Protein AF-A0A1A9HEI0-F1 (afdb_monomer_lite)

Secondary structure (DSSP, 8-state):
--HHHHHHHHHHT-----S---EEEEEE-S----STTHHHHHHHSHHHHHHHHH-EEEEE--TTS--SEEEE--TTTTHHHHT-TTSEEEEE-SSS----TTT-SEEEESS----GGGEEE--HHHHHHHHHHHHT-STT-SS---TTTTTT-

pLDDT: mean 83.06, std 14.36, range [36.59, 97.56]

Foldseek 3Di:
DCQVVLVVLLVVLDDDQDPDAAAAEEEEPPPDDDDPCSCVVVCLFVVVVSNVRRHDYDYDDDLPDDHAEYEYACPPRLVSLVSNPHYAYEYDDLDPDDDDCVSHQAYEDCDPDDPDPRYDDDHCVSRVSVVVNVVQPDPPRPYDDDPCSPVSD

Structure (mmCIF, N/CA/C/O backbone):
data_AF-A0A1A9HEI0-F1
#
_entry.id   AF-A0A1A9HEI0-F1
#
loop_
_atom_site.group_PDB
_atom_site.id
_atom_site.type_symbol
_atom_site.label_atom_id
_atom_site.label_alt_id
_atom_site.label_comp_id
_atom_site.label_asym_id
_atom_site.label_entity_id
_atom_site.label_seq_id
_atom_site.pdbx_PDB_ins_code
_atom_site.Cartn_x
_atom_site.Cartn_y
_atom_site.Cartn_z
_atom_site.occupancy
_atom_site.B_iso_or_equiv
_atom_site.auth_seq_id
_atom_site.auth_comp_id
_atom_site.auth_asym_id
_atom_site.auth_atom_id
_atom_site.pdbx_PDB_model_num
ATOM 1 N N . MET A 1 1 ? 16.105 -9.188 -21.157 1.00 83.19 1 MET A N 1
ATOM 2 C CA . MET A 1 1 ? 15.895 -7.806 -21.642 1.00 83.19 1 MET A CA 1
ATOM 3 C C . MET A 1 1 ? 15.023 -7.090 -20.614 1.00 83.19 1 MET A C 1
ATOM 5 O O . MET A 1 1 ? 13.938 -7.589 -20.361 1.00 83.19 1 MET A O 1
ATOM 9 N N . PHE A 1 2 ? 15.506 -6.031 -19.949 1.00 93.69 2 PHE A N 1
ATOM 10 C CA . PHE A 1 2 ? 14.781 -5.372 -18.838 1.00 93.69 2 PHE A CA 1
ATOM 11 C C . PHE A 1 2 ? 14.045 -4.088 -19.257 1.00 93.69 2 PHE A C 1
ATOM 13 O O . PHE A 1 2 ? 13.006 -3.790 -18.681 1.00 93.69 2 PHE A O 1
ATOM 20 N N . GLN A 1 3 ? 14.523 -3.381 -20.290 1.00 93.56 3 GLN A N 1
ATOM 21 C CA . GLN A 1 3 ? 13.925 -2.118 -20.749 1.00 93.56 3 GLN A CA 1
ATOM 22 C C . GLN A 1 3 ? 12.404 -2.204 -21.006 1.00 93.56 3 GLN A C 1
ATOM 24 O O . GLN A 1 3 ? 11.693 -1.385 -20.438 1.00 93.56 3 GLN A O 1
ATOM 29 N N . PRO A 1 4 ? 11.855 -3.224 -21.705 1.00 95.44 4 PRO A N 1
ATOM 30 C CA . PRO A 1 4 ? 10.406 -3.289 -21.933 1.00 95.44 4 PRO A CA 1
ATOM 31 C C . PRO A 1 4 ? 9.580 -3.428 -20.646 1.00 95.44 4 PRO A C 1
ATOM 33 O O . PRO A 1 4 ? 8.461 -2.933 -20.565 1.00 95.44 4 PRO A O 1
ATOM 36 N N . LEU A 1 5 ? 10.128 -4.099 -19.625 1.00 95.19 5 LEU A N 1
ATOM 37 C CA . LEU A 1 5 ? 9.476 -4.227 -18.320 1.00 95.19 5 LEU A CA 1
ATOM 38 C C . LEU A 1 5 ? 9.489 -2.894 -17.564 1.00 95.19 5 LEU A C 1
ATOM 40 O O . LEU A 1 5 ? 8.516 -2.557 -16.894 1.00 95.19 5 LEU A O 1
ATOM 44 N N . LEU A 1 6 ? 10.585 -2.142 -17.675 1.00 92.38 6 LEU A N 1
ATOM 45 C CA . LEU A 1 6 ? 10.690 -0.806 -17.103 1.00 92.38 6 LEU A CA 1
ATOM 46 C C . LEU A 1 6 ? 9.713 0.163 -17.781 1.00 92.38 6 LEU A C 1
ATOM 48 O O . LEU A 1 6 ? 9.021 0.894 -17.081 1.00 92.38 6 LEU A O 1
ATOM 52 N N . ASP A 1 7 ? 9.599 0.114 -19.109 1.00 92.00 7 ASP A N 1
ATOM 53 C CA . ASP A 1 7 ? 8.655 0.937 -19.870 1.00 92.00 7 ASP A CA 1
ATOM 54 C C . ASP A 1 7 ? 7.201 0.639 -19.466 1.00 92.00 7 ASP A C 1
ATOM 56 O O . ASP A 1 7 ? 6.438 1.558 -19.178 1.00 92.00 7 ASP A O 1
ATOM 60 N N . ALA A 1 8 ? 6.837 -0.644 -19.344 1.00 93.81 8 ALA A N 1
ATOM 61 C CA . ALA A 1 8 ? 5.511 -1.053 -18.879 1.00 93.81 8 ALA A CA 1
ATOM 62 C C . ALA A 1 8 ? 5.225 -0.601 -17.436 1.00 93.81 8 ALA A C 1
ATOM 64 O O . ALA A 1 8 ? 4.108 -0.193 -17.119 1.00 93.81 8 ALA A O 1
ATOM 65 N N . TYR A 1 9 ? 6.232 -0.650 -16.555 1.00 92.25 9 TYR A N 1
ATOM 66 C CA . TYR A 1 9 ? 6.108 -0.125 -15.196 1.00 92.25 9 TYR A CA 1
ATOM 67 C C . TYR A 1 9 ? 5.866 1.391 -15.199 1.00 92.25 9 TYR A C 1
ATOM 69 O O . TYR A 1 9 ? 4.951 1.854 -14.520 1.00 92.25 9 TYR A O 1
ATOM 77 N N . ILE A 1 10 ? 6.637 2.151 -15.981 1.00 89.75 10 ILE A N 1
ATOM 78 C CA . ILE A 1 10 ? 6.477 3.606 -16.128 1.00 89.75 10 ILE A CA 1
ATOM 79 C C . ILE A 1 10 ? 5.057 3.950 -16.579 1.00 89.75 10 ILE A C 1
ATOM 81 O O . ILE A 1 10 ? 4.416 4.801 -15.968 1.00 89.75 10 ILE A O 1
ATOM 85 N N . ASP A 1 11 ? 4.551 3.249 -17.595 1.00 90.31 11 ASP A N 1
ATOM 86 C CA . ASP A 1 11 ? 3.208 3.478 -18.130 1.00 90.31 11 ASP A CA 1
ATOM 87 C C . ASP A 1 11 ? 2.117 3.139 -17.096 1.00 90.31 11 ASP A C 1
ATOM 89 O O . ASP A 1 11 ? 1.132 3.863 -16.979 1.00 90.31 11 ASP A O 1
ATOM 93 N N . SER A 1 12 ? 2.316 2.100 -16.273 1.00 90.19 12 SER A N 1
ATOM 94 C CA . SER A 1 12 ? 1.393 1.741 -15.179 1.00 90.19 12 SER A CA 1
ATOM 95 C C . SER A 1 12 ? 1.383 2.723 -14.001 1.00 90.19 12 SER A C 1
ATOM 97 O O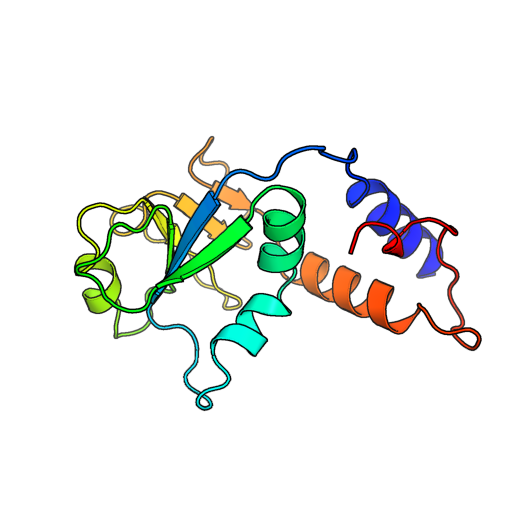 . SER A 1 12 ? 0.430 2.750 -13.225 1.00 90.19 12 SER A O 1
ATOM 99 N N . ALA A 1 13 ? 2.449 3.507 -13.850 1.00 85.56 13 ALA A N 1
ATOM 100 C CA . ALA A 1 13 ? 2.616 4.477 -12.775 1.00 85.56 13 ALA A CA 1
ATOM 101 C C . ALA A 1 13 ? 2.275 5.914 -13.210 1.00 85.56 13 ALA A C 1
ATOM 103 O O . ALA A 1 13 ? 2.418 6.836 -12.407 1.00 85.56 13 ALA A O 1
ATOM 104 N N . TYR A 1 14 ? 1.816 6.106 -14.451 1.00 81.75 14 TYR A N 1
ATOM 105 C CA . TYR A 1 14 ? 1.287 7.381 -14.922 1.00 81.75 14 TYR A CA 1
ATOM 106 C C . TYR A 1 14 ? -0.000 7.741 -14.172 1.00 81.75 14 TYR A C 1
ATOM 108 O O . TYR A 1 14 ? -0.918 6.928 -14.067 1.00 81.75 14 TYR A O 1
ATOM 116 N N . LEU A 1 15 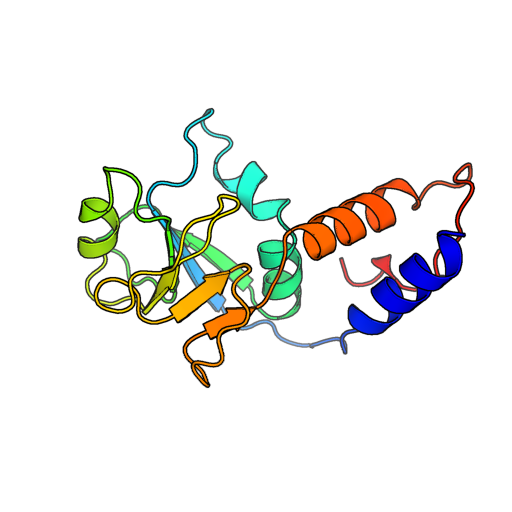? -0.063 8.968 -13.657 1.00 77.44 15 LEU A N 1
ATOM 117 C CA . LEU A 1 15 ? -1.209 9.502 -12.927 1.00 77.44 15 LEU A CA 1
ATOM 118 C C . LEU A 1 15 ? -1.441 10.949 -13.364 1.00 77.44 15 LEU A C 1
ATOM 120 O O . LEU A 1 15 ? -0.482 11.700 -13.556 1.00 77.44 15 LEU A O 1
ATOM 124 N N . ASP A 1 16 ? -2.708 11.338 -13.486 1.00 78.94 16 ASP A N 1
ATOM 125 C CA . ASP A 1 16 ? -3.078 12.721 -13.776 1.00 78.94 16 ASP A CA 1
ATOM 126 C C . ASP A 1 16 ? -2.709 13.641 -12.605 1.00 78.94 16 ASP A C 1
ATOM 128 O O . ASP A 1 16 ? -2.821 13.273 -11.431 1.00 78.94 16 ASP A O 1
ATOM 132 N N . ALA A 1 17 ? -2.288 14.864 -12.926 1.00 74.69 17 ALA A N 1
ATOM 133 C CA . ALA A 1 17 ? -2.036 15.882 -11.917 1.00 74.69 17 ALA A CA 1
ATOM 134 C C . ALA A 1 17 ? -3.345 16.271 -11.210 1.00 74.69 17 ALA A C 1
ATOM 136 O O . ALA A 1 17 ? -4.387 16.428 -11.845 1.00 74.69 17 ALA A O 1
ATOM 137 N N . ILE A 1 18 ? -3.278 16.452 -9.890 1.00 82.88 18 ILE A N 1
ATOM 138 C CA . ILE A 1 18 ? -4.419 16.864 -9.069 1.00 82.88 18 ILE A CA 1
ATOM 139 C C . ILE A 1 18 ? -4.111 18.207 -8.417 1.00 82.88 18 ILE A C 1
ATOM 141 O O . ILE A 1 18 ? -3.087 18.357 -7.750 1.00 82.88 18 ILE A O 1
ATOM 145 N N . ASP A 1 19 ? -5.040 19.152 -8.557 1.00 81.25 19 ASP A N 1
ATOM 146 C CA . ASP A 1 19 ? -4.901 20.517 -8.036 1.00 81.25 19 ASP A CA 1
ATOM 147 C C . ASP A 1 19 ? -5.015 20.599 -6.504 1.00 81.25 19 ASP A C 1
ATOM 149 O O . ASP A 1 19 ? -4.438 21.487 -5.875 1.00 81.25 19 ASP A O 1
ATOM 153 N N . HIS A 1 20 ? -5.755 19.676 -5.877 1.00 89.31 20 HIS A N 1
ATOM 154 C CA . HIS A 1 20 ? -5.978 19.659 -4.432 1.00 89.31 20 HIS A CA 1
ATOM 155 C C . HIS A 1 20 ? -5.900 18.248 -3.837 1.00 89.31 20 HIS A C 1
ATOM 157 O O . HIS A 1 20 ? -6.680 17.367 -4.198 1.00 89.31 20 HIS A O 1
ATOM 163 N N . LYS A 1 21 ? -4.993 18.056 -2.870 1.00 92.94 21 LYS A N 1
ATOM 164 C CA . LYS A 1 21 ? -4.819 16.793 -2.142 1.00 92.94 21 LYS A CA 1
ATOM 165 C C . LYS A 1 21 ? -5.606 16.826 -0.825 1.00 92.94 21 LYS A C 1
ATOM 167 O O . LYS A 1 21 ? -5.204 17.561 0.077 1.00 92.94 21 LYS A O 1
ATOM 172 N N . PRO A 1 22 ? -6.698 16.055 -0.666 1.00 95.12 22 PRO A N 1
ATOM 173 C CA . PRO A 1 22 ? -7.405 15.972 0.610 1.00 95.12 22 PRO A CA 1
ATOM 174 C C . PRO A 1 22 ? -6.528 15.367 1.724 1.00 95.12 22 PRO A C 1
ATOM 176 O O . PRO A 1 22 ? -5.647 14.546 1.443 1.00 95.12 22 PRO A O 1
ATOM 179 N N . PRO A 1 23 ? -6.767 15.722 3.001 1.00 95.69 23 PRO A N 1
ATOM 180 C CA . PRO A 1 23 ? -5.999 15.189 4.121 1.00 95.69 23 PRO A CA 1
ATOM 181 C C . PRO A 1 23 ? -6.306 13.706 4.361 1.00 95.69 23 PRO A C 1
ATOM 183 O O . PRO A 1 23 ? -7.458 13.280 4.284 1.00 95.69 23 PRO A O 1
ATOM 186 N N . LEU A 1 24 ? -5.279 12.928 4.712 1.00 95.12 24 LEU A N 1
ATOM 187 C CA . LEU A 1 24 ? -5.402 11.514 5.075 1.00 95.12 24 LEU A CA 1
ATOM 188 C C . LEU A 1 24 ? -4.590 11.204 6.338 1.00 95.12 24 LEU A C 1
ATOM 190 O O . LEU A 1 24 ? -3.361 11.303 6.357 1.00 95.12 24 LEU A O 1
ATOM 194 N N . ASN A 1 25 ? -5.272 10.793 7.403 1.00 92.94 25 ASN A N 1
ATOM 195 C CA . ASN A 1 25 ? -4.665 10.451 8.684 1.00 92.94 25 ASN A CA 1
ATOM 196 C C . ASN A 1 25 ? -4.370 8.954 8.750 1.00 92.94 25 ASN A C 1
ATOM 198 O O . ASN A 1 25 ? -5.281 8.127 8.780 1.00 92.94 25 ASN A O 1
ATOM 202 N N . ILE A 1 26 ? -3.089 8.603 8.836 1.00 91.44 26 ILE A N 1
ATOM 203 C CA . ILE A 1 26 ? -2.626 7.215 8.849 1.00 91.44 26 ILE A CA 1
ATOM 204 C C . ILE A 1 26 ? -1.955 6.894 10.183 1.00 91.44 26 ILE A C 1
ATOM 206 O O . ILE A 1 26 ? -1.147 7.673 10.685 1.00 91.44 26 ILE A O 1
ATOM 210 N N . ALA A 1 27 ? -2.215 5.714 10.739 1.00 88.69 27 ALA A N 1
ATOM 211 C CA . ALA A 1 27 ? -1.394 5.139 11.798 1.00 88.69 27 ALA A CA 1
ATOM 212 C C . ALA A 1 27 ? -0.688 3.867 11.325 1.00 88.69 27 ALA A C 1
ATOM 214 O O . ALA A 1 27 ? -1.205 3.103 10.513 1.00 88.69 27 ALA A O 1
ATOM 215 N N . LEU A 1 28 ? 0.508 3.634 11.863 1.00 85.25 28 LEU A N 1
ATOM 216 C CA . LEU A 1 28 ? 1.302 2.436 11.606 1.00 85.25 28 LEU A CA 1
ATOM 217 C C . LEU A 1 28 ? 1.388 1.638 12.910 1.00 85.25 28 LEU A C 1
ATOM 219 O O . LEU A 1 28 ? 2.062 2.049 13.857 1.00 85.25 28 LEU A O 1
ATOM 223 N N . ALA A 1 29 ? 0.684 0.511 12.985 1.00 77.06 29 ALA A N 1
ATOM 224 C CA . ALA A 1 29 ? 0.729 -0.394 14.125 1.00 77.06 29 ALA A CA 1
ATOM 225 C C . ALA A 1 29 ? 1.682 -1.558 13.823 1.00 77.06 29 ALA A C 1
ATOM 227 O O .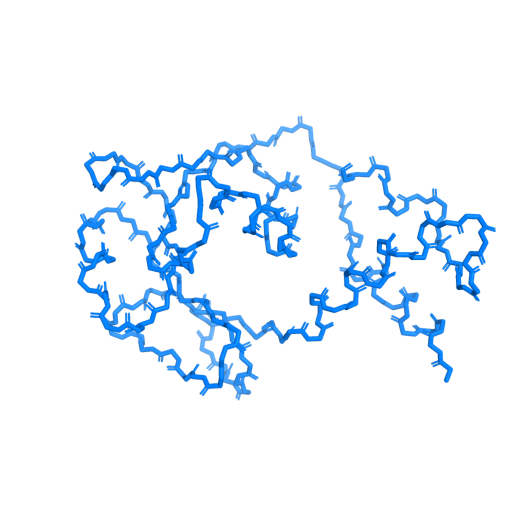 ALA A 1 29 ? 1.596 -2.182 12.772 1.00 77.06 29 ALA A O 1
ATOM 228 N N . ASN A 1 30 ? 2.577 -1.883 14.759 1.00 67.25 30 ASN A N 1
ATOM 229 C CA . ASN A 1 30 ? 3.465 -3.065 14.715 1.00 67.25 30 ASN A CA 1
ATOM 230 C C . ASN A 1 30 ? 4.475 -3.136 13.565 1.00 67.25 30 ASN A C 1
ATOM 232 O O . ASN A 1 30 ? 5.182 -4.131 13.441 1.00 67.25 30 ASN A O 1
ATOM 236 N N . TRP A 1 31 ? 4.611 -2.066 12.790 1.00 64.25 31 TRP A N 1
ATOM 237 C CA . TRP A 1 31 ? 5.661 -1.953 11.789 1.00 64.25 31 TRP A CA 1
ATOM 238 C C . TRP A 1 31 ? 7.053 -1.974 12.445 1.00 64.25 31 TRP A C 1
ATOM 240 O O . TRP A 1 31 ? 7.215 -1.507 13.577 1.00 64.25 31 TRP A O 1
ATOM 250 N N . TRP A 1 32 ? 8.036 -2.553 11.749 1.00 51.97 32 TRP A N 1
ATOM 251 C CA . TRP A 1 32 ? 9.370 -2.891 12.266 1.00 51.97 32 TRP A CA 1
ATOM 252 C C . TRP A 1 32 ? 10.011 -1.761 13.106 1.00 51.97 32 TRP A C 1
ATOM 254 O O . TRP A 1 32 ? 10.081 -0.622 12.633 1.00 51.97 32 TRP A O 1
ATOM 264 N N . PRO A 1 33 ? 10.510 -2.039 14.328 1.00 50.88 33 PRO A N 1
ATOM 265 C CA . PRO A 1 33 ? 11.129 -1.031 15.173 1.00 50.88 33 PRO A CA 1
ATOM 266 C C . PRO A 1 33 ? 12.642 -1.019 14.951 1.00 50.88 33 PRO A C 1
ATOM 268 O O . PRO A 1 33 ? 13.367 -1.761 15.602 1.00 50.88 33 PRO A O 1
ATOM 271 N N . LEU A 1 34 ? 13.136 -0.145 14.077 1.00 41.19 34 LEU A N 1
ATOM 272 C CA . LEU A 1 34 ? 14.555 0.215 14.039 1.00 41.19 34 LEU A CA 1
ATOM 273 C C . LEU A 1 34 ? 14.658 1.744 13.981 1.00 41.19 34 LEU A C 1
ATOM 275 O O . LEU A 1 34 ? 14.806 2.360 12.927 1.00 41.19 34 LEU A O 1
ATOM 279 N N . ASP A 1 35 ? 14.569 2.328 15.177 1.00 39.94 35 ASP A N 1
ATOM 280 C CA . ASP A 1 35 ? 14.889 3.719 15.504 1.00 39.94 35 ASP A CA 1
ATOM 281 C C . ASP A 1 35 ? 13.818 4.778 15.154 1.00 39.94 35 ASP A C 1
ATOM 283 O O . ASP A 1 35 ? 12.895 4.544 14.374 1.00 39.94 35 ASP A O 1
ATOM 287 N N . LYS A 1 36 ? 13.948 5.994 15.718 1.00 46.81 36 LYS A N 1
ATOM 288 C CA . LYS A 1 36 ? 13.052 7.176 15.568 1.00 46.81 36 LYS A CA 1
ATOM 289 C C . LYS A 1 36 ? 12.805 7.635 14.109 1.00 46.81 36 LYS A C 1
ATOM 291 O O . LYS A 1 36 ? 12.165 8.655 13.866 1.00 46.81 36 LYS A O 1
ATOM 296 N N . ARG A 1 37 ? 13.287 6.865 13.132 1.00 51.28 37 ARG A N 1
ATOM 297 C CA . ARG A 1 37 ? 13.146 6.977 11.678 1.00 51.28 37 ARG A CA 1
ATOM 298 C C . ARG A 1 37 ? 11.961 6.164 11.124 1.00 51.28 37 ARG A C 1
ATOM 300 O O . ARG A 1 37 ? 11.892 6.002 9.913 1.00 51.28 37 ARG A O 1
ATOM 307 N N . GLU A 1 38 ? 11.036 5.679 11.959 1.00 51.69 38 GLU A N 1
ATOM 308 C CA . GLU A 1 38 ? 9.865 4.858 11.565 1.00 51.69 38 GLU A CA 1
ATOM 309 C C . GLU A 1 38 ? 9.088 5.408 10.354 1.00 51.69 38 GLU A C 1
ATOM 311 O O . GLU A 1 38 ? 8.722 4.660 9.450 1.00 51.69 38 GLU A O 1
ATOM 316 N N . THR A 1 39 ? 8.889 6.730 10.276 1.00 53.44 39 THR A N 1
ATOM 317 C CA . THR A 1 39 ? 8.220 7.340 9.119 1.00 53.44 39 THR A CA 1
ATOM 318 C C . THR A 1 39 ? 9.075 7.279 7.860 1.00 53.44 39 THR A C 1
ATOM 320 O O . THR A 1 39 ? 8.517 7.180 6.783 1.00 53.44 39 THR A O 1
ATOM 323 N N . LYS A 1 40 ? 10.411 7.276 7.941 1.00 56.09 40 LYS A N 1
ATOM 324 C CA . LYS A 1 40 ? 11.283 7.204 6.755 1.00 56.09 40 LYS A CA 1
ATOM 325 C C . LYS A 1 40 ? 11.203 5.847 6.047 1.00 56.09 40 LYS A C 1
ATOM 327 O O . LYS A 1 40 ? 11.356 5.822 4.833 1.00 56.09 40 LYS A O 1
ATOM 332 N N . GLY A 1 41 ? 10.966 4.751 6.773 1.00 64.81 41 GLY A N 1
ATOM 333 C CA . GLY A 1 41 ? 10.846 3.409 6.190 1.00 64.81 41 GLY A CA 1
ATOM 334 C C . GLY A 1 41 ? 9.581 3.259 5.347 1.00 64.81 41 GLY A C 1
ATOM 335 O O . GLY A 1 41 ? 9.666 2.980 4.156 1.00 64.81 41 GLY A O 1
ATOM 336 N N . PHE A 1 42 ? 8.416 3.540 5.941 1.00 69.75 42 PHE A N 1
ATOM 337 C CA . PHE A 1 42 ? 7.146 3.505 5.210 1.00 69.75 42 PHE A CA 1
ATOM 338 C C . PHE A 1 42 ? 7.057 4.609 4.148 1.00 69.75 42 PHE A C 1
ATOM 340 O O . PHE A 1 42 ? 6.581 4.346 3.052 1.00 69.75 42 PHE A O 1
ATOM 347 N N . LYS A 1 43 ? 7.598 5.813 4.404 1.00 73.88 43 LYS A N 1
ATOM 348 C CA . LYS A 1 43 ? 7.607 6.900 3.406 1.00 73.88 43 LYS A CA 1
ATOM 349 C C . LYS A 1 43 ? 8.387 6.571 2.132 1.00 73.88 43 LYS A C 1
ATOM 351 O O . LYS A 1 43 ? 8.107 7.150 1.090 1.00 73.88 43 LYS A O 1
ATOM 356 N N . ARG A 1 44 ? 9.376 5.677 2.221 1.00 72.19 44 ARG A N 1
ATOM 357 C CA . ARG A 1 44 ? 10.124 5.173 1.059 1.00 72.19 44 ARG A CA 1
ATOM 358 C C . ARG A 1 44 ? 9.391 4.060 0.326 1.00 72.19 44 ARG A C 1
ATOM 360 O O . ARG A 1 44 ? 9.756 3.738 -0.796 1.00 72.19 44 ARG A O 1
ATOM 367 N N . PHE A 1 45 ? 8.397 3.455 0.964 1.00 80.75 45 PHE A N 1
ATOM 368 C CA . PHE A 1 45 ? 7.670 2.348 0.388 1.00 80.75 45 PHE A CA 1
ATOM 369 C C . PHE A 1 45 ? 6.719 2.839 -0.708 1.00 80.75 45 PHE A C 1
ATOM 371 O O . PHE A 1 45 ? 6.091 3.888 -0.562 1.00 80.75 45 PHE A O 1
ATOM 378 N N . ILE A 1 46 ? 6.580 2.064 -1.787 1.00 85.62 46 ILE A N 1
ATOM 379 C CA . ILE A 1 46 ? 5.798 2.466 -2.968 1.00 85.62 46 ILE A CA 1
ATOM 380 C C . ILE A 1 46 ? 4.348 2.835 -2.620 1.00 85.62 46 ILE A C 1
ATOM 382 O O . ILE A 1 46 ? 3.800 3.775 -3.184 1.00 85.62 46 ILE A O 1
ATOM 386 N N . LEU A 1 47 ? 3.752 2.162 -1.631 1.00 88.44 47 LEU A N 1
ATOM 387 C CA . LEU A 1 47 ? 2.396 2.461 -1.173 1.00 88.44 47 LEU A CA 1
ATOM 388 C C . LEU A 1 47 ? 2.265 3.903 -0.669 1.00 88.44 47 LEU A C 1
ATOM 390 O O . LEU A 1 47 ? 1.292 4.578 -0.987 1.00 88.44 47 LEU A O 1
ATOM 394 N N . HIS A 1 48 ? 3.255 4.398 0.081 1.00 88.50 48 HIS A N 1
ATOM 395 C CA . HIS A 1 48 ? 3.266 5.796 0.493 1.00 88.50 48 HIS A CA 1
ATOM 396 C C . HIS A 1 48 ? 3.415 6.730 -0.702 1.00 88.50 48 HIS A C 1
ATOM 398 O O . HIS A 1 48 ? 2.716 7.736 -0.755 1.00 88.50 48 HIS A O 1
ATOM 404 N N . VAL A 1 49 ? 4.306 6.404 -1.644 1.00 88.69 49 VAL A N 1
ATOM 405 C CA . VAL A 1 49 ? 4.526 7.226 -2.840 1.00 88.69 49 VAL A CA 1
ATOM 406 C C . VAL A 1 49 ? 3.216 7.387 -3.604 1.00 88.69 49 VAL A C 1
ATOM 408 O O . VAL A 1 49 ? 2.805 8.519 -3.832 1.00 88.69 49 VAL A O 1
ATOM 411 N N . ILE A 1 50 ? 2.510 6.287 -3.877 1.00 89.94 50 ILE A N 1
ATOM 412 C CA . ILE A 1 50 ? 1.207 6.293 -4.557 1.00 89.94 50 ILE A CA 1
ATOM 413 C C . ILE A 1 50 ? 0.187 7.127 -3.773 1.00 89.94 50 ILE A C 1
ATOM 415 O O . ILE A 1 50 ? -0.418 8.037 -4.328 1.00 89.94 50 ILE A O 1
ATOM 419 N N . LEU A 1 51 ? 0.021 6.879 -2.469 1.00 91.44 51 LEU A N 1
ATOM 420 C CA . LEU A 1 51 ? -0.941 7.631 -1.656 1.00 91.44 51 LEU A CA 1
ATOM 421 C C . LEU A 1 51 ? -0.607 9.130 -1.598 1.00 91.44 51 LEU A C 1
ATOM 423 O O . LEU A 1 51 ? -1.512 9.958 -1.621 1.00 91.44 51 LEU A O 1
ATOM 427 N N . SER A 1 52 ? 0.676 9.495 -1.560 1.00 90.62 52 SER A N 1
ATOM 428 C CA . SER A 1 52 ? 1.117 10.893 -1.477 1.00 90.62 52 SER A CA 1
ATOM 429 C C . SER A 1 52 ? 0.870 11.688 -2.760 1.00 90.62 52 SER A C 1
ATOM 431 O O . SER A 1 52 ? 0.881 12.920 -2.730 1.00 90.62 52 SER A O 1
ATOM 433 N N . GLN A 1 53 ? 0.604 11.008 -3.881 1.00 88.31 53 GLN A N 1
ATOM 434 C CA . GLN A 1 53 ? 0.153 11.658 -5.113 1.00 88.31 53 GLN A CA 1
ATOM 435 C C . GLN A 1 53 ? -1.273 12.199 -4.977 1.00 88.31 53 GLN A C 1
ATOM 437 O O . GLN A 1 53 ? -1.565 13.266 -5.506 1.00 88.31 53 GLN A O 1
ATOM 442 N N . TYR A 1 54 ? -2.122 11.529 -4.195 1.00 90.56 54 TYR A N 1
ATOM 443 C CA . TYR A 1 54 ? -3.544 11.860 -4.062 1.00 90.56 54 TYR A CA 1
ATOM 444 C C . TYR A 1 54 ? -3.900 12.558 -2.746 1.00 90.56 54 TYR A C 1
ATOM 446 O O . TYR A 1 54 ? -4.886 13.284 -2.698 1.00 90.56 54 TYR A O 1
ATOM 454 N N . TYR A 1 55 ? -3.121 12.355 -1.682 1.00 93.56 55 TYR A N 1
ATOM 455 C CA . TYR A 1 55 ? -3.490 12.777 -0.330 1.00 93.56 55 TYR A CA 1
ATOM 456 C C . TYR A 1 55 ? -2.375 13.536 0.388 1.00 93.56 55 TYR A C 1
ATOM 458 O O . TYR A 1 55 ? -1.189 13.234 0.239 1.00 93.56 55 TYR A O 1
ATOM 466 N N . GLU A 1 56 ? -2.764 14.473 1.254 1.00 93.69 56 GLU A N 1
ATOM 467 C CA . GLU A 1 56 ? -1.868 15.068 2.244 1.00 93.69 56 GLU A CA 1
ATOM 468 C C . GLU A 1 56 ? -1.802 14.163 3.485 1.00 93.69 56 GLU A C 1
ATOM 470 O O . GLU A 1 56 ? -2.688 14.153 4.344 1.00 93.69 56 GLU A O 1
ATOM 475 N N . ILE A 1 57 ? -0.752 13.343 3.561 1.00 92.00 57 ILE A N 1
ATOM 476 C CA . ILE A 1 57 ? -0.649 12.273 4.559 1.00 92.00 57 ILE A CA 1
ATOM 477 C C . ILE A 1 57 ? -0.093 12.792 5.889 1.00 92.00 57 ILE A C 1
ATOM 479 O O . ILE A 1 57 ? 1.063 13.214 5.979 1.00 92.00 57 ILE A O 1
ATOM 483 N N . THR A 1 58 ? -0.868 12.622 6.961 1.00 90.56 58 THR A N 1
ATOM 484 C CA . THR A 1 58 ? -0.434 12.868 8.343 1.00 90.56 58 THR A CA 1
ATOM 485 C C . THR A 1 58 ? -0.341 11.563 9.124 1.00 90.56 58 THR A C 1
ATOM 487 O O . THR A 1 58 ? -1.284 10.776 9.164 1.00 90.56 58 THR A O 1
ATOM 490 N N . TYR A 1 59 ? 0.790 11.339 9.798 1.00 87.62 59 TYR A N 1
ATOM 491 C CA . TYR A 1 59 ? 1.004 10.135 10.601 1.00 87.62 59 TYR A CA 1
ATOM 492 C C . TYR A 1 59 ? 0.664 10.354 12.071 1.00 87.62 59 TYR A C 1
ATOM 494 O O . TYR A 1 59 ? 1.210 11.253 12.715 1.00 87.62 59 TYR A O 1
ATOM 502 N N . HIS A 1 60 ? -0.139 9.458 12.637 1.00 84.06 60 HIS A N 1
ATOM 503 C CA . HIS A 1 60 ? -0.484 9.444 14.055 1.00 84.06 60 HIS A CA 1
ATOM 504 C C . HIS A 1 60 ? 0.020 8.172 14.730 1.00 84.06 60 HIS A C 1
ATOM 506 O O . HIS A 1 60 ? 0.004 7.081 14.168 1.00 84.06 60 HIS A O 1
ATOM 512 N N . ARG A 1 61 ? 0.475 8.323 15.976 1.00 78.00 61 ARG A N 1
ATOM 513 C CA . ARG A 1 61 ? 0.872 7.203 16.851 1.00 78.00 61 ARG A CA 1
ATOM 514 C C . ARG A 1 61 ? -0.030 7.053 18.070 1.00 78.00 61 ARG A C 1
ATOM 516 O O . ARG A 1 61 ? 0.103 6.091 18.818 1.00 78.00 61 ARG A O 1
ATOM 523 N N . ASN A 1 62 ? -0.874 8.053 18.317 1.00 80.12 62 ASN A N 1
ATOM 524 C CA . ASN A 1 62 ? -1.751 8.077 19.472 1.00 80.12 62 ASN A CA 1
ATOM 525 C C . ASN A 1 62 ? -3.092 7.440 19.085 1.00 80.12 62 ASN A C 1
ATOM 527 O O . ASN A 1 62 ? -3.809 8.047 18.289 1.00 80.12 62 ASN A O 1
ATOM 531 N N . PRO A 1 63 ? -3.466 6.292 19.675 1.00 78.44 63 PRO A N 1
ATOM 532 C CA . PRO A 1 63 ? -4.738 5.633 19.384 1.00 78.44 63 PRO A CA 1
ATOM 533 C C . PRO A 1 63 ? -5.969 6.437 19.817 1.00 78.44 63 PRO A C 1
ATOM 535 O O . PRO A 1 63 ? -7.077 6.124 19.404 1.00 78.44 63 PRO A O 1
ATOM 538 N N . LYS A 1 64 ? -5.791 7.493 20.623 1.00 81.56 64 LYS A N 1
ATOM 539 C CA . LYS A 1 64 ? -6.877 8.396 21.030 1.00 81.56 64 LYS A CA 1
ATOM 540 C C . LYS A 1 64 ? -7.219 9.466 19.988 1.00 81.56 64 LYS A C 1
ATOM 542 O O . LYS A 1 64 ? -8.206 10.171 20.165 1.00 81.56 64 LYS A O 1
ATOM 547 N N . LYS A 1 65 ? -6.389 9.657 18.957 1.00 83.69 65 LYS A N 1
ATOM 548 C CA . LYS A 1 65 ? -6.687 10.591 17.864 1.00 83.69 65 LYS A CA 1
ATOM 549 C C . LYS A 1 65 ? -7.529 9.895 16.799 1.00 83.69 65 LYS A C 1
ATOM 551 O O . LYS A 1 65 ? -7.414 8.688 16.616 1.00 83.69 65 LYS A O 1
ATOM 556 N N . HIS A 1 66 ? -8.334 10.675 16.083 1.00 87.06 66 HIS A N 1
ATOM 557 C CA . HIS A 1 66 ? -9.012 10.192 14.887 1.00 87.06 66 HIS A CA 1
ATOM 558 C C . HIS A 1 66 ? -7.977 9.778 13.831 1.00 87.06 66 HIS A C 1
ATOM 560 O O . HIS A 1 66 ? -7.027 10.521 13.571 1.00 87.06 66 HIS A O 1
ATOM 566 N N . VAL A 1 67 ? -8.153 8.591 13.256 1.00 91.44 67 VAL A N 1
ATOM 567 C CA . VAL A 1 67 ? -7.278 8.008 12.237 1.00 91.44 67 VAL A CA 1
ATOM 568 C C . VAL A 1 67 ? -8.166 7.387 11.172 1.00 91.44 67 VAL A C 1
ATOM 570 O O . VAL A 1 67 ? -9.062 6.621 11.502 1.00 91.44 67 VAL A O 1
ATOM 573 N N . ASP A 1 68 ? -7.898 7.687 9.907 1.00 94.38 68 ASP A N 1
ATOM 574 C CA . ASP A 1 68 ? -8.696 7.181 8.792 1.00 94.38 68 ASP A CA 1
ATOM 575 C C . ASP A 1 68 ? -8.300 5.733 8.463 1.00 94.38 68 ASP A C 1
ATOM 577 O O . ASP A 1 68 ? -9.156 4.853 8.334 1.00 94.38 68 ASP A O 1
ATOM 581 N N . LEU A 1 69 ? -6.986 5.474 8.388 1.00 93.12 69 LEU A N 1
ATOM 582 C CA . LEU A 1 69 ? -6.406 4.169 8.057 1.00 93.12 69 LEU A CA 1
ATOM 583 C C . LEU A 1 69 ? -5.341 3.737 9.067 1.00 93.12 69 LEU A C 1
ATOM 585 O O . LEU A 1 69 ? -4.441 4.502 9.410 1.00 93.12 69 LEU A O 1
ATOM 589 N N . VAL A 1 70 ? -5.383 2.473 9.485 1.00 90.69 70 VAL A N 1
ATOM 590 C CA . VAL A 1 70 ? -4.332 1.860 10.308 1.00 90.69 70 VAL A CA 1
ATOM 591 C C . VAL A 1 70 ? -3.706 0.708 9.539 1.00 90.69 70 VAL A C 1
ATOM 593 O O . VAL A 1 70 ? -4.357 -0.313 9.326 1.00 90.69 70 VAL A O 1
ATOM 596 N N . PHE A 1 71 ? -2.435 0.848 9.167 1.00 89.19 71 PHE A N 1
ATOM 597 C CA . PHE A 1 71 ? -1.668 -0.240 8.562 1.00 89.19 71 PHE A CA 1
ATOM 598 C C . PHE A 1 71 ? -1.016 -1.102 9.637 1.00 89.19 71 PHE A C 1
ATOM 600 O O . PHE A 1 71 ? -0.428 -0.579 10.590 1.00 89.19 71 PHE A O 1
ATOM 607 N N . SER A 1 72 ? -1.094 -2.423 9.485 1.00 84.88 72 SER A N 1
ATOM 608 C CA . SER A 1 72 ? -0.420 -3.360 10.384 1.00 84.88 72 SER A CA 1
ATOM 609 C C . SER A 1 72 ? -0.192 -4.728 9.751 1.00 84.88 72 SER A C 1
ATOM 611 O O . SER A 1 72 ? -0.774 -5.059 8.720 1.00 84.88 72 SER A O 1
ATOM 613 N N . ASN A 1 73 ? 0.609 -5.533 10.441 1.00 77.62 73 ASN A N 1
ATOM 614 C CA . ASN A 1 73 ? 0.720 -6.970 10.256 1.00 77.62 73 ASN A CA 1
ATOM 615 C C . ASN A 1 73 ? 0.304 -7.687 11.568 1.00 77.62 73 ASN A C 1
ATOM 617 O O . ASN A 1 73 ? 0.298 -7.082 12.647 1.00 77.62 73 ASN A O 1
ATOM 621 N N . PRO A 1 74 ? -0.118 -8.956 11.496 1.00 65.12 74 PRO A N 1
ATOM 622 C CA . PRO A 1 74 ? -0.700 -9.701 12.612 1.00 65.12 74 PRO A CA 1
ATOM 623 C C . PRO A 1 74 ? 0.341 -10.267 13.589 1.00 65.12 74 PRO A C 1
ATOM 625 O O . PRO A 1 74 ? -0.060 -10.844 14.600 1.00 65.12 74 PRO A O 1
ATOM 628 N N . ILE A 1 75 ? 1.647 -10.074 13.353 1.00 64.88 75 ILE A N 1
ATOM 629 C CA . ILE A 1 75 ? 2.715 -10.521 14.264 1.00 64.88 75 ILE A CA 1
ATOM 630 C C . ILE A 1 75 ? 2.431 -10.012 15.685 1.00 64.88 75 ILE A C 1
ATOM 632 O O . ILE A 1 75 ? 2.160 -8.822 15.838 1.00 64.88 75 ILE A O 1
ATOM 636 N N . GLU A 1 76 ? 2.505 -10.922 16.679 1.00 54.94 76 GLU A N 1
ATOM 637 C CA . GLU A 1 76 ? 2.363 -10.873 18.165 1.00 54.94 76 GLU A CA 1
ATOM 638 C C . GLU A 1 76 ? 1.678 -9.664 18.841 1.00 54.94 76 GLU A C 1
ATOM 640 O O . GLU A 1 76 ? 0.916 -9.801 19.799 1.00 54.94 76 GLU A O 1
ATOM 645 N N . ARG A 1 77 ? 1.927 -8.449 18.370 1.00 56.16 77 ARG A N 1
ATOM 646 C CA . ARG A 1 77 ? 1.371 -7.180 18.831 1.00 56.16 77 ARG A CA 1
ATOM 647 C C . ARG A 1 77 ? 0.027 -6.815 18.188 1.00 56.16 77 ARG A C 1
ATOM 649 O O . ARG A 1 77 ? -0.387 -5.659 18.328 1.00 56.16 77 ARG A O 1
ATOM 656 N N . ALA A 1 78 ? -0.688 -7.740 17.536 1.00 55.97 78 ALA A N 1
ATOM 657 C CA . ALA A 1 78 ? -2.012 -7.506 16.931 1.00 55.97 78 ALA A CA 1
ATOM 658 C C . ALA A 1 78 ? -2.977 -6.713 17.846 1.00 55.97 78 ALA A C 1
ATOM 660 O O . ALA A 1 78 ? -3.763 -5.901 17.374 1.00 55.97 78 ALA A O 1
ATOM 661 N N . ARG A 1 79 ? -2.839 -6.812 19.177 1.00 64.19 79 ARG A N 1
ATOM 662 C CA . ARG A 1 79 ? -3.589 -5.999 20.157 1.00 64.19 79 ARG A CA 1
ATOM 663 C C . ARG A 1 79 ? -3.476 -4.478 19.968 1.00 64.19 79 ARG A C 1
ATOM 665 O O . ARG A 1 79 ? -4.418 -3.769 20.305 1.00 64.19 79 ARG A O 1
ATOM 672 N N . LYS A 1 80 ? -2.369 -3.948 19.427 1.00 71.81 80 LYS A N 1
ATOM 673 C CA . LYS A 1 80 ? -2.226 -2.500 19.182 1.00 71.81 80 LYS A CA 1
ATOM 674 C C . LYS A 1 80 ? -3.181 -1.997 18.102 1.00 71.81 80 LYS A C 1
ATOM 676 O O . LYS A 1 80 ? -3.627 -0.860 18.210 1.00 71.81 80 LYS A O 1
ATOM 681 N N . ILE A 1 81 ? -3.544 -2.816 17.111 1.00 78.19 81 ILE A N 1
ATOM 682 C CA . ILE A 1 81 ? -4.492 -2.383 16.075 1.00 78.19 81 ILE A CA 1
ATOM 683 C C . ILE A 1 81 ? -5.892 -2.179 16.655 1.00 78.19 81 ILE A C 1
ATOM 685 O O . ILE A 1 81 ? -6.564 -1.210 16.323 1.00 78.19 81 ILE A O 1
ATOM 689 N N . LEU A 1 82 ? -6.280 -3.029 17.611 1.00 79.44 82 LEU A N 1
ATOM 690 C CA . LEU A 1 82 ? -7.574 -2.958 18.291 1.00 79.44 82 LEU A CA 1
ATOM 691 C C . LEU A 1 82 ? -7.715 -1.699 19.158 1.00 79.44 82 LEU A C 1
ATOM 693 O O . LEU A 1 82 ? -8.832 -1.309 19.483 1.00 79.44 82 LEU A O 1
ATOM 697 N N . SER A 1 83 ? -6.601 -1.050 19.519 1.00 81.38 83 SER A N 1
ATOM 698 C CA . SER A 1 83 ? -6.638 0.218 20.257 1.00 81.38 83 SER A CA 1
ATOM 699 C C . SER A 1 83 ? -7.139 1.395 19.413 1.00 81.38 83 SER A C 1
ATOM 701 O O . SER A 1 83 ? -7.636 2.367 19.975 1.00 81.38 83 SER A O 1
ATOM 703 N N . TYR A 1 84 ? -7.072 1.292 18.083 1.00 82.81 84 TYR A N 1
ATOM 704 C CA . TYR A 1 84 ? -7.674 2.250 17.160 1.00 82.81 84 TYR A CA 1
ATOM 705 C C . TYR A 1 84 ? -9.116 1.810 16.871 1.00 82.81 84 TYR A C 1
ATOM 707 O O . TYR A 1 84 ? -9.368 0.988 15.989 1.00 82.81 84 TYR A O 1
ATOM 715 N N . GLN A 1 85 ? -10.064 2.309 17.670 1.00 77.94 85 GLN A N 1
ATOM 716 C CA . GLN A 1 85 ? -11.465 1.871 17.602 1.00 77.94 85 GLN A CA 1
ATOM 717 C C . GLN A 1 85 ? -12.220 2.419 16.383 1.00 77.94 85 GLN A C 1
ATOM 719 O O . GLN A 1 85 ? -13.034 1.701 15.813 1.00 77.94 85 GLN A O 1
ATOM 724 N N . ASN A 1 86 ? -11.910 3.645 15.952 1.00 82.88 86 ASN A N 1
ATOM 725 C CA . ASN A 1 86 ? -12.619 4.344 14.875 1.00 82.88 86 ASN A CA 1
ATOM 726 C C . ASN A 1 86 ? -11.728 4.525 13.641 1.00 82.88 86 ASN A C 1
ATOM 728 O O . ASN A 1 86 ? -11.541 5.645 13.181 1.00 82.88 86 ASN A O 1
ATOM 732 N N . ALA A 1 87 ? -11.123 3.444 13.152 1.00 90.56 87 ALA A N 1
ATOM 733 C CA . ALA A 1 87 ? -10.274 3.487 11.968 1.00 90.56 87 ALA A CA 1
ATOM 734 C C . ALA A 1 87 ? -10.456 2.231 11.121 1.00 90.56 87 ALA A C 1
ATOM 736 O O . ALA A 1 87 ? -10.639 1.140 11.666 1.00 90.56 87 ALA A O 1
ATOM 737 N N . LYS A 1 88 ? -10.344 2.376 9.799 1.00 93.94 88 LYS A N 1
ATOM 738 C CA . LYS A 1 88 ? -10.317 1.229 8.887 1.00 93.94 88 LYS A CA 1
ATOM 739 C C . LYS A 1 88 ? -8.943 0.571 8.958 1.00 93.94 88 LYS A C 1
ATOM 741 O O . LYS A 1 88 ? -7.906 1.227 8.831 1.00 93.94 88 LYS A O 1
ATOM 746 N N . ARG A 1 89 ? -8.922 -0.736 9.176 1.00 91.81 89 ARG A N 1
ATOM 747 C CA . ARG A 1 89 ? -7.709 -1.526 9.386 1.00 91.81 89 ARG A CA 1
ATOM 748 C C . ARG A 1 89 ? -7.279 -2.156 8.076 1.00 91.81 89 ARG A C 1
ATOM 750 O O . ARG A 1 89 ? -8.038 -2.912 7.474 1.00 91.81 89 ARG A O 1
ATOM 757 N N . VAL A 1 90 ? -6.048 -1.875 7.670 1.00 93.81 90 VAL A N 1
ATOM 758 C CA . VAL A 1 90 ? -5.460 -2.397 6.439 1.00 93.81 90 VAL A CA 1
ATOM 759 C C . VAL A 1 90 ? -4.307 -3.325 6.794 1.00 93.81 90 VAL A C 1
ATOM 761 O O . VAL A 1 90 ? -3.310 -2.911 7.391 1.00 93.81 90 VAL A O 1
ATOM 764 N N . PHE A 1 91 ? -4.448 -4.596 6.440 1.00 91.81 91 PHE A N 1
ATOM 765 C CA . PHE A 1 91 ? -3.357 -5.555 6.513 1.00 91.81 91 PHE A CA 1
ATOM 766 C C . PHE A 1 91 ? -2.370 -5.288 5.380 1.00 91.81 91 PHE A C 1
ATOM 768 O O . PHE A 1 91 ? -2.766 -5.180 4.218 1.00 91.81 91 PHE A O 1
ATOM 775 N N . TYR A 1 92 ? -1.087 -5.207 5.716 1.00 89.44 92 TYR A N 1
ATOM 776 C CA . TYR A 1 92 ? -0.011 -5.162 4.738 1.00 89.44 92 TYR A CA 1
ATOM 777 C C . TYR A 1 92 ? 1.236 -5.831 5.315 1.00 89.44 92 TYR A C 1
ATOM 779 O O . TYR A 1 92 ? 1.679 -5.488 6.414 1.00 89.44 92 TYR A O 1
ATOM 787 N N . THR A 1 93 ? 1.835 -6.749 4.561 1.00 86.50 93 THR A N 1
ATOM 788 C CA . THR A 1 93 ? 3.081 -7.416 4.943 1.00 86.50 93 THR A CA 1
ATOM 789 C C . THR A 1 93 ? 3.936 -7.731 3.718 1.00 86.50 93 THR A C 1
ATOM 791 O O . THR A 1 93 ? 3.429 -7.860 2.607 1.00 86.50 93 THR A O 1
ATOM 794 N N . GLY A 1 94 ? 5.250 -7.822 3.927 1.00 84.69 94 GLY A N 1
ATOM 795 C CA . GLY A 1 94 ? 6.188 -8.356 2.936 1.00 84.69 94 GLY A CA 1
ATOM 796 C C . GLY A 1 94 ? 6.394 -9.869 3.048 1.00 84.69 94 GLY A C 1
ATOM 797 O O . GLY A 1 94 ? 7.029 -10.461 2.183 1.00 84.69 94 GLY A O 1
ATOM 798 N N . GLU A 1 95 ? 5.881 -10.473 4.118 1.00 86.81 95 GLU A N 1
ATOM 799 C CA . GLU A 1 95 ? 6.050 -11.890 4.432 1.00 86.81 95 GLU A CA 1
ATOM 800 C C . GLU A 1 95 ? 4.992 -12.753 3.736 1.00 86.81 95 GLU A C 1
ATOM 802 O O . GLU A 1 95 ? 3.916 -12.272 3.384 1.00 86.81 95 GLU A O 1
ATOM 807 N N . ASN A 1 96 ? 5.274 -14.047 3.575 1.00 90.12 96 ASN A N 1
ATOM 808 C CA . ASN A 1 96 ? 4.313 -15.007 3.031 1.00 90.12 96 ASN A CA 1
ATOM 809 C C . ASN A 1 96 ? 3.231 -15.353 4.071 1.00 90.12 96 ASN A C 1
ATOM 811 O O . ASN A 1 96 ? 3.261 -16.419 4.688 1.00 90.12 96 ASN A O 1
ATOM 815 N N . GLU A 1 97 ? 2.317 -14.415 4.306 1.00 88.94 97 GLU A N 1
ATOM 816 C CA . GLU A 1 97 ? 1.247 -14.528 5.289 1.00 88.94 97 GLU A CA 1
ATOM 817 C C . GLU A 1 97 ? -0.099 -14.100 4.698 1.00 88.94 97 GLU A C 1
ATOM 819 O O . GLU A 1 97 ? -0.242 -13.012 4.136 1.00 88.94 97 GLU A O 1
ATOM 824 N N . VAL A 1 98 ? -1.098 -14.965 4.880 1.00 90.75 98 VAL A N 1
ATOM 825 C CA . VAL A 1 98 ? -2.470 -14.748 4.414 1.00 90.75 98 VAL A CA 1
ATOM 826 C C . VAL A 1 98 ? -3.209 -13.823 5.395 1.00 90.75 98 VAL A C 1
ATOM 828 O O . VAL A 1 98 ? -3.154 -14.045 6.610 1.00 90.75 98 VAL A O 1
ATOM 831 N N . PRO A 1 99 ? -3.936 -12.796 4.918 1.00 91.62 99 PRO A N 1
ATOM 832 C CA . PRO A 1 99 ? -4.643 -11.854 5.783 1.00 91.62 99 PRO A CA 1
ATOM 833 C C . PRO A 1 99 ? -5.763 -12.494 6.615 1.00 91.62 99 PRO A C 1
ATOM 835 O O . PRO A 1 99 ? -6.563 -13.294 6.131 1.00 91.62 99 PRO A O 1
ATOM 838 N N . ASN A 1 100 ? -5.904 -12.036 7.863 1.00 91.56 100 ASN A N 1
ATOM 839 C CA . ASN A 1 100 ? -7.036 -12.377 8.726 1.00 91.56 100 ASN A CA 1
ATOM 840 C C . ASN A 1 100 ? -8.140 -11.305 8.651 1.00 91.56 100 ASN A C 1
ATOM 842 O O . ASN A 1 100 ? -8.121 -10.310 9.381 1.00 91.56 100 ASN A O 1
ATOM 846 N N . PHE A 1 101 ? -9.148 -11.543 7.813 1.00 92.06 101 PHE A N 1
ATOM 847 C CA . PHE A 1 101 ? -10.272 -10.624 7.587 1.00 92.06 101 PHE A CA 1
ATOM 848 C C . PHE A 1 101 ? -11.253 -10.466 8.762 1.00 92.06 101 PHE A C 1
ATOM 850 O O . PHE A 1 101 ? -12.150 -9.625 8.679 1.00 92.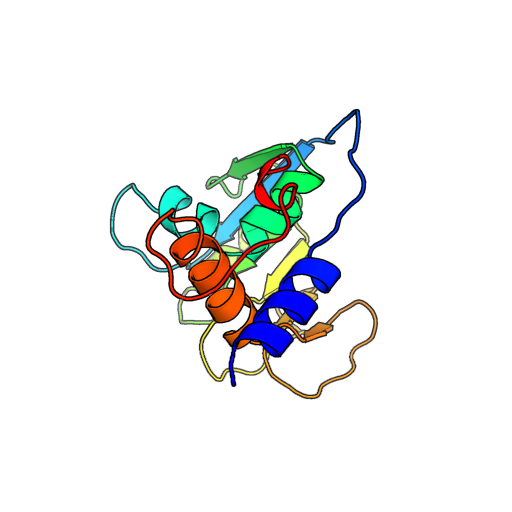06 101 PHE A O 1
ATOM 857 N N . ASN A 1 102 ? -11.102 -11.233 9.849 1.00 90.25 102 ASN A N 1
ATOM 858 C CA . ASN A 1 102 ? -11.830 -10.974 11.098 1.00 90.25 102 ASN A CA 1
ATOM 859 C C . ASN A 1 102 ? -11.192 -9.830 11.901 1.00 90.25 102 ASN A C 1
ATOM 861 O O . ASN A 1 102 ? -11.855 -9.197 12.719 1.00 90.25 102 ASN A O 1
ATOM 865 N N . LEU A 1 103 ? -9.893 -9.582 11.700 1.00 88.44 103 LEU A N 1
ATOM 866 C CA . LEU A 1 103 ? -9.149 -8.525 12.388 1.00 88.44 103 LEU A CA 1
ATOM 867 C C . LEU A 1 103 ? -9.030 -7.255 11.544 1.00 88.44 103 LEU A C 1
ATOM 869 O O . LEU A 1 103 ? -9.032 -6.155 12.106 1.00 88.44 103 LEU A O 1
ATOM 873 N N . PHE A 1 104 ? -8.915 -7.420 10.225 1.00 91.62 104 PHE A N 1
ATOM 874 C CA . PHE A 1 104 ? -8.668 -6.353 9.263 1.00 91.62 104 PHE A CA 1
ATOM 875 C C . PHE A 1 104 ? -9.855 -6.148 8.321 1.00 91.62 104 PHE A C 1
ATOM 877 O O . PHE A 1 104 ? -10.438 -7.106 7.811 1.00 91.62 104 PHE A O 1
ATOM 884 N N . ASP A 1 105 ? -10.178 -4.887 8.051 1.00 94.69 105 ASP A N 1
ATOM 885 C CA . ASP A 1 105 ? -11.251 -4.514 7.131 1.00 94.69 105 ASP A CA 1
ATOM 886 C C . ASP A 1 105 ? -10.817 -4.737 5.677 1.00 94.69 105 ASP A C 1
ATOM 888 O O . ASP A 1 105 ? -11.574 -5.300 4.886 1.00 94.69 105 ASP A O 1
ATOM 892 N N . TYR A 1 106 ? -9.567 -4.376 5.372 1.00 96.38 106 TYR A N 1
ATOM 893 C CA . TYR A 1 106 ? -8.941 -4.480 4.056 1.00 96.38 106 TYR A CA 1
ATOM 894 C C . TYR A 1 106 ? -7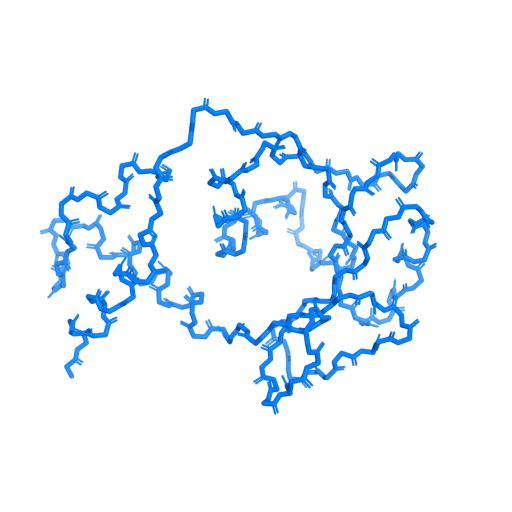.580 -5.168 4.150 1.00 96.38 106 TYR A C 1
ATOM 896 O O . TYR A 1 106 ? -6.936 -5.155 5.201 1.00 96.38 106 TYR A O 1
ATOM 904 N N . ALA A 1 107 ? -7.106 -5.726 3.042 1.00 95.31 107 ALA A N 1
ATOM 905 C CA . ALA A 1 107 ? -5.798 -6.353 2.967 1.00 95.31 107 ALA A CA 1
ATOM 906 C C . ALA A 1 107 ? -5.120 -6.127 1.616 1.00 95.31 107 ALA A C 1
ATOM 908 O O . ALA A 1 107 ? -5.767 -6.043 0.573 1.00 95.31 107 ALA A O 1
ATOM 909 N N . ILE A 1 108 ? -3.795 -6.053 1.662 1.00 95.12 108 ILE A N 1
ATOM 910 C CA . ILE A 1 108 ? -2.926 -5.974 0.499 1.00 95.12 108 ILE A CA 1
ATOM 911 C C . ILE A 1 108 ? -1.877 -7.085 0.627 1.00 95.12 108 ILE A C 1
ATOM 913 O O . ILE A 1 108 ? -1.193 -7.154 1.651 1.00 95.12 108 ILE A O 1
ATOM 917 N N . GLY A 1 109 ? -1.755 -7.950 -0.383 1.00 93.50 109 GLY A N 1
ATOM 918 C CA . GLY A 1 109 ? -0.890 -9.134 -0.303 1.00 93.50 109 GLY A CA 1
ATOM 919 C C . GLY A 1 109 ? -0.493 -9.751 -1.648 1.00 93.50 109 GLY A C 1
ATOM 920 O O . GLY A 1 109 ? -0.557 -9.097 -2.695 1.00 93.50 109 GLY A O 1
ATOM 921 N N . PHE A 1 110 ? -0.043 -11.010 -1.592 1.00 94.56 110 PHE A N 1
ATOM 922 C CA . PHE A 1 110 ? 0.490 -11.780 -2.730 1.00 94.56 110 PHE A CA 1
ATOM 923 C C . PHE A 1 110 ? -0.488 -12.805 -3.300 1.00 94.56 110 PHE A C 1
ATOM 925 O O . PHE A 1 110 ? -0.353 -13.182 -4.469 1.00 94.56 110 PHE A O 1
ATOM 932 N N . ASP A 1 111 ? -1.429 -13.255 -2.472 1.00 94.81 111 ASP A N 1
ATOM 933 C CA . ASP A 1 111 ? -2.372 -14.319 -2.788 1.00 94.81 111 ASP A CA 1
ATOM 934 C C . ASP A 1 111 ? -3.152 -14.014 -4.064 1.00 94.81 111 ASP A C 1
ATOM 936 O O . ASP A 1 111 ? -3.569 -12.883 -4.329 1.00 94.81 111 ASP A O 1
ATOM 940 N N . GLU A 1 112 ? -3.395 -15.055 -4.851 1.00 95.25 112 GLU A N 1
ATOM 941 C CA . GLU A 1 112 ? -4.331 -15.025 -5.977 1.00 95.25 112 GLU A CA 1
ATOM 942 C C . GLU A 1 112 ? -5.765 -15.144 -5.449 1.00 95.25 112 GLU A C 1
ATOM 944 O O . GLU A 1 112 ? -6.507 -16.075 -5.750 1.00 95.25 112 GLU A O 1
ATOM 949 N N . LEU A 1 113 ? -6.119 -14.199 -4.582 1.00 94.31 113 LEU A N 1
ATOM 950 C CA . LEU A 1 113 ? -7.409 -14.088 -3.932 1.00 94.31 113 LEU A CA 1
ATOM 951 C C . LEU A 1 113 ? -8.186 -12.941 -4.576 1.00 94.31 113 LEU A C 1
ATOM 953 O O . LEU A 1 113 ? -7.683 -11.824 -4.676 1.00 94.31 113 LEU A O 1
ATOM 957 N N . ASP A 1 114 ? -9.434 -13.200 -4.951 1.00 95.31 114 ASP A N 1
ATOM 958 C CA . ASP A 1 114 ? -10.407 -12.146 -5.218 1.00 95.31 114 ASP A CA 1
ATOM 959 C C . ASP A 1 114 ? -11.348 -12.039 -4.016 1.00 95.31 114 ASP A C 1
ATOM 961 O O . ASP A 1 114 ? -12.117 -12.955 -3.717 1.00 95.31 114 ASP A O 1
ATOM 965 N N . PHE A 1 115 ? -11.260 -10.913 -3.307 1.00 96.00 115 PHE A N 1
ATOM 966 C CA . PHE A 1 115 ? -12.198 -10.564 -2.245 1.00 96.00 115 PHE A CA 1
ATOM 967 C C . PHE A 1 115 ? -12.776 -9.165 -2.469 1.00 96.00 115 PHE A C 1
ATOM 969 O O . PHE A 1 115 ? -12.891 -8.370 -1.530 1.00 96.00 115 PHE A O 1
ATOM 976 N N . LYS A 1 116 ? -13.165 -8.874 -3.717 1.00 95.12 116 LYS A N 1
ATOM 977 C CA . LYS A 1 116 ? -13.818 -7.620 -4.111 1.00 95.12 116 LYS A CA 1
ATOM 978 C C . LYS A 1 116 ? -13.056 -6.402 -3.576 1.00 95.12 116 LYS A C 1
ATOM 980 O O . LYS A 1 116 ? -11.840 -6.319 -3.700 1.00 95.12 116 LYS A O 1
ATOM 985 N N . GLU A 1 117 ? -13.746 -5.468 -2.923 1.00 96.25 117 GLU A N 1
ATOM 986 C CA . GLU A 1 117 ? -13.151 -4.233 -2.419 1.00 96.25 117 GLU A CA 1
ATOM 987 C C . GLU A 1 117 ? -12.246 -4.456 -1.198 1.00 96.25 117 GLU A C 1
ATOM 989 O O . GLU A 1 117 ? -11.533 -3.538 -0.799 1.00 96.25 117 GLU A O 1
ATOM 994 N N . ARG A 1 118 ? -12.281 -5.643 -0.572 1.00 97.12 118 ARG A N 1
ATOM 995 C CA . ARG A 1 118 ? -11.544 -5.937 0.666 1.00 97.12 118 ARG A CA 1
ATOM 996 C C . ARG A 1 118 ? -10.114 -6.406 0.431 1.00 97.12 118 ARG A C 1
ATOM 998 O O . ARG A 1 118 ? -9.331 -6.380 1.380 1.00 97.12 118 ARG A O 1
ATOM 1005 N N . TYR A 1 119 ? -9.761 -6.834 -0.779 1.00 97.56 119 TYR A N 1
ATOM 1006 C CA . TYR A 1 119 ? -8.426 -7.347 -1.073 1.00 97.56 119 TYR A CA 1
ATOM 1007 C C . TYR A 1 119 ? -7.833 -6.741 -2.340 1.00 97.56 119 TYR A C 1
ATOM 1009 O O . TYR A 1 119 ? -8.455 -6.752 -3.396 1.00 97.56 119 TYR A O 1
ATOM 1017 N N . LEU A 1 120 ? -6.596 -6.259 -2.231 1.00 96.69 120 LEU A N 1
ATOM 1018 C CA . LEU A 1 120 ? -5.796 -5.795 -3.357 1.00 96.69 120 LEU A CA 1
ATOM 1019 C C . LEU A 1 120 ? -4.523 -6.636 -3.458 1.00 96.69 120 LEU A C 1
ATOM 1021 O O . LEU A 1 120 ? -3.665 -6.613 -2.576 1.00 96.69 120 LEU A O 1
ATOM 1025 N N . ARG A 1 121 ? -4.351 -7.335 -4.577 1.00 96.12 121 ARG A N 1
ATOM 1026 C CA . ARG A 1 121 ? -3.101 -8.039 -4.860 1.00 96.12 121 ARG A CA 1
ATOM 1027 C C . ARG A 1 121 ? -2.041 -7.043 -5.333 1.00 96.12 121 ARG A C 1
ATOM 1029 O O . ARG A 1 121 ? -2.125 -6.531 -6.446 1.00 96.12 121 ARG A O 1
ATOM 1036 N N . MET A 1 122 ? -1.023 -6.793 -4.512 1.00 94.56 122 MET A N 1
ATOM 1037 C CA . MET A 1 122 ? 0.105 -5.919 -4.859 1.00 94.56 122 MET A CA 1
ATOM 1038 C C . MET A 1 122 ? 1.428 -6.578 -4.448 1.00 94.56 122 MET A C 1
ATOM 1040 O O . MET A 1 122 ? 1.937 -6.328 -3.353 1.00 94.56 122 MET A O 1
ATOM 1044 N N . PRO A 1 123 ? 2.008 -7.424 -5.316 1.00 94.19 123 PRO A N 1
ATOM 1045 C CA . PRO A 1 123 ? 3.209 -8.157 -4.960 1.00 94.19 123 PRO A CA 1
ATOM 1046 C C . PRO A 1 123 ? 4.463 -7.284 -4.816 1.00 94.19 123 PRO A C 1
ATOM 1048 O O . PRO A 1 123 ? 4.584 -6.222 -5.428 1.00 94.19 123 PRO A O 1
ATOM 1051 N N . LEU A 1 124 ? 5.460 -7.772 -4.065 1.00 91.75 124 LEU A N 1
ATOM 1052 C CA . LEU A 1 124 ? 6.665 -7.003 -3.724 1.00 91.75 124 LEU A CA 1
ATOM 1053 C C . LEU A 1 124 ? 7.523 -6.663 -4.940 1.00 91.75 124 LEU A C 1
ATOM 1055 O O . LEU A 1 124 ? 8.240 -5.663 -4.902 1.00 91.75 124 LEU A O 1
ATOM 1059 N N . TYR A 1 125 ? 7.428 -7.436 -6.028 1.00 93.44 125 TYR A N 1
ATOM 1060 C CA . TYR A 1 125 ? 8.139 -7.105 -7.261 1.00 93.44 125 TYR A CA 1
ATOM 1061 C C . TYR A 1 125 ? 7.747 -5.715 -7.780 1.00 93.44 125 TYR A C 1
ATOM 1063 O O . TYR 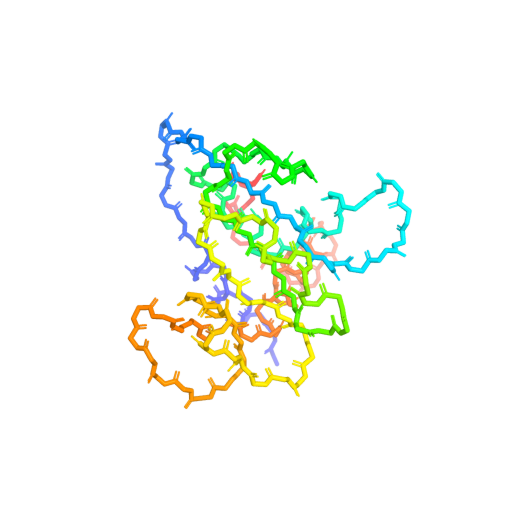A 1 125 ? 8.573 -5.054 -8.399 1.00 93.44 125 TYR A O 1
ATOM 1071 N N . TYR A 1 126 ? 6.533 -5.231 -7.491 1.00 93.31 126 TYR A N 1
ATOM 1072 C CA . TYR A 1 126 ? 6.100 -3.893 -7.887 1.00 93.31 126 TYR A CA 1
ATOM 1073 C C . TYR A 1 126 ? 6.876 -2.807 -7.124 1.00 93.31 126 TYR A C 1
ATOM 1075 O O . TYR A 1 126 ? 7.346 -1.836 -7.715 1.00 93.31 126 TYR A O 1
ATOM 1083 N N . ALA A 1 127 ? 7.134 -3.023 -5.829 1.00 89.50 127 ALA A N 1
ATOM 1084 C CA . ALA A 1 127 ? 8.039 -2.174 -5.055 1.00 89.50 127 ALA A CA 1
ATOM 1085 C C . ALA A 1 127 ? 9.491 -2.282 -5.556 1.00 89.50 127 ALA A C 1
ATOM 1087 O O . ALA A 1 127 ? 10.196 -1.279 -5.629 1.00 89.50 127 ALA A O 1
ATOM 1088 N N . SER A 1 128 ? 9.948 -3.475 -5.953 1.00 91.38 128 SER A N 1
ATOM 1089 C CA . SER A 1 128 ? 11.276 -3.641 -6.558 1.00 91.38 128 SER A CA 1
ATOM 1090 C C . SER A 1 128 ? 11.420 -2.874 -7.876 1.00 91.38 128 SER A C 1
ATOM 1092 O O . SER A 1 128 ? 12.451 -2.237 -8.084 1.00 91.38 128 SER A O 1
ATOM 1094 N N . LEU A 1 129 ? 10.397 -2.890 -8.737 1.00 93.00 129 LEU A N 1
ATOM 1095 C CA . LEU A 1 129 ? 10.364 -2.109 -9.977 1.00 93.00 129 LEU A CA 1
ATOM 1096 C C . LEU A 1 129 ? 10.422 -0.608 -9.693 1.00 93.00 129 LEU A C 1
ATOM 1098 O O . LEU A 1 129 ? 11.205 0.090 -10.330 1.00 93.00 129 LEU A O 1
ATOM 1102 N N . HIS A 1 130 ? 9.702 -0.135 -8.673 1.00 90.31 130 HIS A N 1
ATOM 1103 C CA . HIS A 1 130 ? 9.785 1.253 -8.221 1.00 90.31 130 HIS A CA 1
ATOM 1104 C C . HIS A 1 130 ? 11.202 1.668 -7.819 1.00 90.31 130 HIS A C 1
ATOM 1106 O O . HIS A 1 130 ? 11.721 2.673 -8.304 1.00 90.31 130 HIS A O 1
ATOM 1112 N N . TYR A 1 131 ? 11.870 0.868 -6.985 1.00 89.25 131 TYR A N 1
ATOM 1113 C CA . TYR A 1 131 ? 13.251 1.155 -6.594 1.00 89.25 131 TYR A CA 1
ATOM 1114 C C . TYR A 1 131 ? 14.215 1.083 -7.780 1.00 89.25 131 TYR A C 1
ATOM 1116 O O . TYR A 1 131 ? 15.171 1.855 -7.845 1.00 89.25 131 TYR A O 1
ATOM 1124 N N . LYS A 1 132 ? 13.970 0.184 -8.743 1.00 91.38 132 LYS A N 1
ATOM 1125 C CA . LYS A 1 132 ? 14.761 0.127 -9.976 1.00 91.38 132 LYS A CA 1
ATOM 1126 C C . LYS A 1 132 ? 14.565 1.369 -10.835 1.00 91.38 132 LYS A C 1
ATOM 1128 O O . LYS A 1 132 ? 15.571 1.943 -11.242 1.00 91.38 132 LYS A O 1
ATOM 1133 N N . ALA A 1 133 ? 13.332 1.827 -11.030 1.00 90.06 133 ALA A N 1
ATOM 1134 C CA . ALA A 1 133 ? 13.036 3.069 -11.739 1.00 90.06 133 ALA A CA 1
ATOM 1135 C C . ALA A 1 133 ? 13.717 4.281 -11.080 1.00 90.06 133 ALA A C 1
ATOM 1137 O O . ALA A 1 133 ? 14.318 5.095 -11.769 1.00 90.06 133 ALA A O 1
ATOM 1138 N N . GLN A 1 134 ? 13.722 4.362 -9.745 1.00 88.12 134 GLN A N 1
ATOM 1139 C CA . GLN A 1 134 ? 14.483 5.391 -9.022 1.00 88.12 134 GLN A CA 1
ATOM 1140 C C . GLN A 1 134 ? 15.993 5.280 -9.255 1.00 88.12 134 GLN A C 1
ATOM 1142 O O . GLN A 1 134 ? 16.656 6.292 -9.453 1.00 88.12 134 GLN A O 1
ATOM 1147 N N . SER A 1 135 ? 16.544 4.063 -9.250 1.00 88.69 135 SER A N 1
ATOM 1148 C CA . SER A 1 135 ? 17.988 3.849 -9.422 1.00 88.69 135 SER A CA 1
ATOM 1149 C C . SER A 1 135 ? 18.505 4.151 -10.828 1.00 88.69 135 SER A C 1
ATOM 1151 O O . SER A 1 135 ? 19.681 4.458 -10.978 1.00 88.69 135 SER A O 1
ATOM 1153 N N . VAL A 1 136 ? 17.650 4.046 -11.850 1.00 89.88 136 VAL A N 1
ATOM 1154 C CA . VAL A 1 136 ? 18.023 4.341 -13.243 1.00 89.88 136 VAL A CA 1
ATOM 1155 C C . VAL A 1 136 ? 17.758 5.799 -13.626 1.00 89.88 136 VAL A C 1
ATOM 1157 O O . VAL A 1 136 ? 17.975 6.182 -14.769 1.00 89.88 136 VAL A O 1
ATOM 1160 N N . ASN A 1 137 ? 17.321 6.625 -12.671 1.00 86.44 137 ASN A N 1
ATOM 1161 C CA . ASN A 1 137 ? 17.258 8.076 -12.817 1.00 86.44 137 ASN A CA 1
ATOM 1162 C C . ASN A 1 137 ? 18.652 8.710 -12.675 1.00 86.44 137 ASN A C 1
ATOM 1164 O O . ASN A 1 137 ? 18.884 9.569 -11.827 1.00 86.44 137 ASN A O 1
ATOM 1168 N N . ASP A 1 138 ? 19.600 8.214 -13.458 1.00 84.25 138 ASP A N 1
ATOM 1169 C CA . ASP A 1 138 ? 21.002 8.606 -13.439 1.00 84.25 138 ASP A CA 1
ATOM 1170 C C . ASP A 1 138 ? 21.481 8.716 -14.889 1.00 84.25 138 ASP A C 1
ATOM 1172 O O . ASP A 1 138 ? 21.117 7.899 -15.737 1.00 84.25 138 ASP A O 1
ATOM 1176 N N . THR A 1 139 ? 22.299 9.723 -15.192 1.00 83.44 139 THR A N 1
ATOM 1177 C CA . THR A 1 139 ? 22.813 9.969 -16.549 1.00 83.44 139 THR A CA 1
ATOM 1178 C C . THR A 1 139 ? 23.724 8.852 -17.064 1.00 83.44 139 THR A C 1
ATOM 1180 O O . THR A 1 139 ? 23.988 8.782 -18.263 1.00 83.44 139 THR A O 1
ATOM 1183 N N . THR A 1 140 ? 24.195 7.978 -16.175 1.00 89.56 140 THR A N 1
ATOM 1184 C CA . THR A 1 140 ? 25.073 6.839 -16.467 1.00 89.56 140 THR A CA 1
ATOM 1185 C C . THR A 1 140 ? 24.344 5.493 -16.468 1.00 89.56 140 THR A C 1
ATOM 1187 O O . THR A 1 140 ? 24.964 4.457 -16.722 1.00 89.56 140 THR A O 1
ATOM 1190 N N . ALA A 1 141 ? 23.036 5.475 -16.188 1.00 89.00 141 ALA A N 1
ATOM 1191 C CA . ALA A 1 141 ? 22.274 4.238 -16.117 1.00 89.00 141 ALA A CA 1
ATOM 1192 C C . ALA A 1 141 ? 22.166 3.552 -17.497 1.00 89.00 141 ALA A C 1
ATOM 1194 O O . ALA A 1 141 ? 21.951 4.213 -18.512 1.00 89.00 141 ALA A O 1
ATOM 1195 N N . PRO A 1 142 ? 22.240 2.208 -17.556 1.00 90.75 142 PRO A N 1
ATOM 1196 C CA . PRO A 1 142 ? 22.123 1.458 -18.810 1.00 90.75 142 PRO A CA 1
ATOM 1197 C C . PRO A 1 142 ? 20.676 1.338 -19.322 1.00 90.75 142 PRO A C 1
ATOM 1199 O O . PRO A 1 142 ? 20.446 0.714 -20.356 1.00 90.75 142 PRO A O 1
ATOM 1202 N N . TYR A 1 143 ? 19.705 1.887 -18.585 1.00 89.56 143 TYR A N 1
ATOM 1203 C CA . TYR A 1 143 ? 18.283 1.890 -18.918 1.00 89.56 143 TYR A CA 1
ATOM 1204 C C . TYR A 1 143 ? 17.771 3.321 -18.925 1.00 89.56 143 TYR A C 1
ATOM 1206 O O . TYR A 1 143 ? 18.176 4.126 -18.089 1.00 89.56 143 TYR A O 1
ATOM 1214 N N . THR A 1 144 ? 16.868 3.624 -19.849 1.00 86.81 144 THR A N 1
ATOM 1215 C CA . THR A 1 144 ? 16.331 4.972 -20.028 1.00 86.81 144 THR A CA 1
ATOM 1216 C C . THR A 1 144 ? 14.941 5.095 -19.420 1.00 86.81 144 THR A C 1
ATOM 1218 O O . THR A 1 144 ? 14.171 4.135 -19.373 1.00 86.81 144 THR A O 1
ATOM 1221 N N . LEU A 1 145 ? 14.618 6.299 -18.952 1.00 84.44 145 LEU A N 1
ATOM 1222 C CA . LEU A 1 145 ? 13.290 6.670 -18.479 1.00 84.44 145 LEU A CA 1
ATOM 1223 C C . LEU A 1 145 ? 12.673 7.682 -19.442 1.00 84.44 145 LEU A C 1
ATOM 1225 O O . LEU A 1 145 ? 13.380 8.527 -19.995 1.00 84.44 145 LEU A O 1
ATOM 1229 N N . LYS A 1 146 ? 11.349 7.636 -19.614 1.00 77.81 146 LYS A N 1
ATOM 1230 C CA . LYS A 1 146 ? 10.622 8.693 -20.331 1.00 77.81 146 LYS A CA 1
ATOM 1231 C C . LYS A 1 146 ? 10.737 10.008 -19.540 1.00 77.81 146 LYS A C 1
ATOM 1233 O O . LYS A 1 146 ? 10.634 10.010 -18.314 1.00 77.81 146 LYS A O 1
ATOM 1238 N N . THR A 1 147 ? 10.944 11.119 -20.247 1.00 60.50 147 THR A N 1
ATOM 1239 C CA . THR A 1 147 ? 11.429 12.420 -19.737 1.00 60.50 147 THR A CA 1
ATOM 1240 C C . THR A 1 147 ? 10.543 13.111 -18.685 1.00 60.50 147 THR A C 1
ATOM 1242 O O . THR A 1 147 ? 10.971 14.096 -18.088 1.00 60.50 147 THR A O 1
ATOM 1245 N N . ASP A 1 148 ? 9.340 12.595 -18.417 1.00 60.66 148 ASP A N 1
ATOM 1246 C CA . ASP A 1 148 ? 8.352 13.207 -17.519 1.00 60.66 148 ASP A CA 1
ATOM 1247 C C . ASP A 1 148 ? 7.995 12.357 -16.285 1.00 60.66 148 ASP A C 1
ATOM 1249 O O . ASP A 1 148 ? 7.180 12.777 -15.469 1.00 60.66 148 ASP A O 1
ATOM 1253 N N . PHE A 1 149 ? 8.635 11.198 -16.083 1.00 57.41 149 PHE A N 1
ATOM 1254 C CA . PHE A 1 149 ? 8.245 10.257 -15.021 1.00 57.41 149 PHE A CA 1
ATOM 1255 C C . PHE A 1 149 ? 8.393 10.804 -13.585 1.00 57.41 149 PHE A C 1
ATOM 1257 O O . PHE A 1 149 ? 7.574 10.502 -12.722 1.00 57.41 149 PHE A O 1
ATOM 1264 N N . PHE A 1 150 ? 9.407 11.633 -13.312 1.00 54.50 150 PHE A N 1
ATOM 1265 C CA . PHE A 1 150 ? 9.679 12.155 -11.961 1.00 54.50 150 PHE A CA 1
ATOM 1266 C C . PHE A 1 150 ? 9.164 13.572 -11.700 1.00 54.50 150 PHE A C 1
ATOM 1268 O O . PHE A 1 150 ? 9.365 14.096 -10.609 1.00 54.50 150 PHE A O 1
ATOM 1275 N N . LYS A 1 151 ? 8.484 14.218 -12.656 1.00 46.97 151 LYS A N 1
ATOM 1276 C CA . LYS A 1 151 ? 7.953 15.573 -12.414 1.00 46.97 151 LYS A CA 1
ATOM 1277 C C . LYS A 1 151 ? 6.797 15.601 -11.404 1.00 46.97 151 LYS A C 1
ATOM 1279 O O . LYS A 1 151 ? 6.490 16.673 -10.894 1.00 46.97 151 LYS A O 1
ATOM 1284 N N . CYS A 1 152 ? 6.198 14.452 -11.085 1.00 37.78 152 CYS A N 1
ATOM 1285 C CA . CYS A 1 152 ? 5.113 14.336 -10.106 1.00 37.78 152 CYS A CA 1
ATOM 1286 C C . CYS A 1 152 ? 5.539 13.789 -8.729 1.00 37.78 152 CYS A C 1
ATOM 1288 O O . CYS A 1 152 ? 4.708 13.744 -7.828 1.00 37.78 152 CYS A O 1
ATOM 1290 N N . SER A 1 153 ? 6.794 13.370 -8.522 1.00 36.59 153 SER A N 1
ATOM 1291 C CA . SER A 1 153 ? 7.249 12.783 -7.243 1.00 36.59 153 SER A CA 1
ATOM 1292 C C . SER A 1 153 ? 7.830 13.795 -6.265 1.00 36.59 153 SER A C 1
ATOM 1294 O O . SER A 1 153 ? 8.735 14.539 -6.700 1.00 36.59 153 SER A O 1
#

Organism: Helicobacter pylori (NCBI:txid210)

Sequence (153 aa):
MFQPLLDAYIDSAYLDAIDHKPPLNIALANWWPLDKRETKGFKRFILHVILSQYYEITYHRNPKKHVDLVFSNPIERARKILSYQNAKRVFYTGENEVPNFNLFDYAIGFDELDFKERYLRMPLYYASLHYKAQSVNDTTAPYTLKTDFFKCS

Radius of gyration: 16.99 Å; chains: 1; bounding box: 39×36×43 Å

InterPro domains:
  IPR041058 Alpha-(1,3)-fucosyltransferase FucT, N-terminal [PF18025] (46-126)
  IPR042574 Alpha-(1,3)-fucosyltransferase FucT, N-terminal domain superfamily [G3DSA:3.40.50.11650] (15-138)